Protein AF-A0A942A6V2-F1 (afdb_monomer)

pLDDT: mean 97.53, std 2.37, range [85.69, 98.75]

Solvent-accessible surface area (backbone atoms only — not comparable to full-atom values): 3143 Å² total; per-residue (Å²): 117,55,71,68,54,44,48,69,69,41,46,62,60,22,43,54,50,14,69,77,69,77,43,65,29,68,56,53,41,51,48,33,32,61,70,13,61,44,58,66,32,64,49,29,68,78,64,71,36,44,72,75,77,79,135

Sequence (55 aa):
MLKQEFIKQYLFPAQKAGECFGINPVVILAQSAIETGWGESTLAKEHNNFFGITA

Structure (mmCIF, N/CA/C/O backbone):
data_AF-A0A942A6V2-F1
#
_entry.id   AF-A0A942A6V2-F1
#
loop_
_atom_site.group_PDB
_atom_site.id
_atom_site.type_symbol
_atom_site.label_atom_id
_atom_site.label_alt_id
_atom_site.label_comp_id
_atom_site.label_asym_id
_atom_site.label_entity_id
_atom_site.label_seq_id
_atom_site.pdbx_PDB_ins_code
_atom_site.Cartn_x
_atom_site.Cartn_y
_atom_site.Cartn_z
_atom_site.occupancy
_atom_site.B_iso_or_equiv
_atom_site.auth_seq_id
_atom_site.auth_comp_id
_atom_site.auth_asym_id
_atom_site.auth_atom_id
_atom_site.pdbx_PDB_model_num
ATOM 1 N N . MET A 1 1 ? 10.212 3.220 3.553 1.00 85.69 1 MET A N 1
ATOM 2 C CA . MET A 1 1 ? 9.082 3.660 4.383 1.00 85.69 1 MET A CA 1
ATOM 3 C C . MET A 1 1 ? 9.006 2.745 5.589 1.00 85.69 1 MET A C 1
ATOM 5 O O . MET A 1 1 ? 9.206 1.539 5.444 1.00 85.69 1 MET A O 1
ATOM 9 N N . LEU A 1 2 ? 8.757 3.277 6.784 1.00 95.31 2 LEU A N 1
ATOM 10 C CA . LEU A 1 2 ? 8.482 2.429 7.943 1.00 95.31 2 LEU A CA 1
ATOM 11 C C . LEU A 1 2 ? 7.071 1.834 7.828 1.00 95.31 2 LEU A C 1
ATOM 13 O O . LEU A 1 2 ? 6.134 2.499 7.397 1.00 95.31 2 LEU A O 1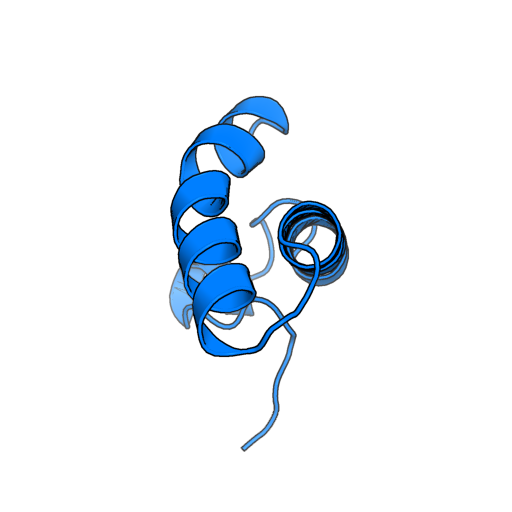
ATOM 17 N N . LYS A 1 3 ? 6.878 0.593 8.286 1.00 97.38 3 LYS A N 1
ATOM 18 C CA . LYS A 1 3 ? 5.581 -0.113 8.188 1.00 97.38 3 LYS A CA 1
ATOM 19 C C . LYS A 1 3 ? 4.413 0.681 8.792 1.00 97.38 3 LYS A C 1
ATOM 21 O O . LYS A 1 3 ? 3.315 0.695 8.249 1.00 97.38 3 LYS A O 1
ATOM 26 N N . GLN A 1 4 ? 4.656 1.371 9.908 1.00 97.56 4 GLN A N 1
ATOM 27 C CA . GLN A 1 4 ? 3.651 2.222 10.553 1.00 97.56 4 GLN A CA 1
ATOM 28 C C . GLN A 1 4 ? 3.313 3.475 9.740 1.00 97.56 4 GLN A C 1
ATOM 30 O O . GLN A 1 4 ? 2.174 3.931 9.797 1.00 97.56 4 GLN A O 1
ATOM 35 N N . GLU A 1 5 ? 4.268 4.034 8.997 1.00 97.69 5 GLU A N 1
ATOM 36 C CA . GLU A 1 5 ? 4.022 5.181 8.117 1.00 97.69 5 GLU A CA 1
ATOM 37 C C . GLU A 1 5 ? 3.135 4.765 6.946 1.00 97.69 5 GLU A C 1
ATOM 39 O O . GLU A 1 5 ? 2.154 5.448 6.668 1.00 97.69 5 GLU A O 1
ATOM 44 N N . PHE A 1 6 ? 3.393 3.589 6.360 1.00 98.25 6 PHE A N 1
ATOM 45 C CA . PHE A 1 6 ? 2.552 3.019 5.305 1.00 98.25 6 PHE A CA 1
ATOM 46 C C . PHE A 1 6 ? 1.102 2.869 5.767 1.00 98.25 6 PHE A C 1
ATOM 48 O O . PHE A 1 6 ? 0.176 3.345 5.114 1.00 98.25 6 PHE A O 1
ATOM 55 N N . ILE A 1 7 ? 0.903 2.258 6.938 1.00 98.38 7 ILE A N 1
ATOM 56 C CA . ILE A 1 7 ? -0.433 2.071 7.511 1.00 98.38 7 ILE A CA 1
ATOM 57 C C . ILE A 1 7 ? -1.115 3.424 7.726 1.00 98.38 7 ILE A C 1
ATOM 59 O O . ILE A 1 7 ? -2.251 3.604 7.298 1.00 98.38 7 ILE A O 1
ATOM 63 N N . LYS A 1 8 ? -0.432 4.394 8.347 1.00 98.19 8 LYS A N 1
ATOM 64 C CA . LYS A 1 8 ? -1.001 5.729 8.596 1.00 98.19 8 LYS A CA 1
ATOM 65 C C . LYS A 1 8 ? -1.381 6.448 7.302 1.00 98.19 8 LYS A C 1
ATOM 67 O O . LYS A 1 8 ? -2.428 7.084 7.257 1.00 98.19 8 LYS A O 1
ATOM 72 N N . GLN A 1 9 ? -0.550 6.339 6.269 1.00 97.75 9 GLN A N 1
ATOM 73 C CA . GLN A 1 9 ? -0.759 7.012 4.992 1.00 97.75 9 GLN A CA 1
ATOM 74 C C . GLN A 1 9 ? -1.909 6.390 4.187 1.00 97.75 9 GLN A C 1
ATOM 76 O O . GLN A 1 9 ? -2.720 7.119 3.617 1.00 97.75 9 GLN A O 1
ATOM 81 N N . TYR A 1 10 ? -2.005 5.058 4.154 1.00 98.38 10 TYR A N 1
ATOM 82 C CA . TYR A 1 10 ? -2.918 4.354 3.247 1.00 98.38 10 TYR A CA 1
ATOM 83 C C . TYR A 1 10 ? -4.181 3.788 3.910 1.00 98.38 10 TYR A C 1
ATOM 85 O O . TYR A 1 10 ? -5.067 3.308 3.200 1.00 98.38 10 TYR A O 1
ATOM 93 N N . LEU A 1 11 ? -4.334 3.902 5.236 1.00 98.38 11 LEU A N 1
ATOM 94 C CA . LEU A 1 11 ? -5.554 3.478 5.933 1.00 98.38 11 LEU A CA 1
ATOM 95 C C . LEU A 1 11 ? -6.799 4.220 5.433 1.00 98.38 11 LEU A C 1
ATOM 97 O O . LEU A 1 11 ? -7.809 3.581 5.151 1.00 98.38 11 LEU A O 1
ATOM 101 N N . PHE A 1 12 ? -6.734 5.545 5.290 1.00 98.44 12 PHE A N 1
ATOM 102 C CA . PHE A 1 12 ? -7.889 6.329 4.847 1.00 98.44 12 PHE A CA 1
ATOM 103 C C . PHE A 1 12 ? -8.325 5.982 3.405 1.00 98.44 12 PHE A C 1
ATOM 105 O O . PHE A 1 12 ? -9.503 5.676 3.208 1.00 98.44 12 PHE A O 1
ATOM 112 N N . PRO A 1 13 ? -7.423 5.919 2.400 1.00 98.12 13 PRO A N 1
ATOM 113 C CA . PRO A 1 13 ? -7.766 5.410 1.070 1.00 98.12 13 PRO A CA 1
ATOM 114 C C . PRO A 1 13 ? -8.372 4.000 1.085 1.00 98.12 13 PRO A C 1
ATOM 116 O O . PRO A 1 13 ? -9.379 3.761 0.417 1.00 98.12 13 PRO A O 1
ATOM 119 N N . ALA A 1 14 ? -7.811 3.080 1.878 1.00 98.62 14 ALA A N 1
ATOM 120 C CA . ALA A 1 14 ? -8.336 1.722 2.000 1.00 98.62 14 ALA A CA 1
ATOM 121 C C . ALA A 1 14 ? -9.750 1.703 2.608 1.00 98.62 14 ALA A C 1
ATOM 123 O O . ALA A 1 14 ? -10.604 0.956 2.137 1.00 98.62 14 ALA A O 1
ATOM 124 N N . GLN A 1 15 ? -10.031 2.558 3.598 1.00 98.69 15 GLN A N 1
ATOM 125 C CA . GLN A 1 15 ? -11.375 2.743 4.160 1.00 98.69 15 GLN A CA 1
ATOM 126 C C . GLN A 1 15 ? -12.368 3.262 3.121 1.00 98.69 15 GLN A C 1
ATOM 128 O O . GLN A 1 15 ? -13.458 2.707 3.004 1.00 98.69 15 GLN A O 1
ATOM 133 N N . LYS A 1 16 ? -11.987 4.273 2.330 1.00 98.69 16 LYS A N 1
ATOM 134 C CA . LYS A 1 16 ? -12.844 4.806 1.259 1.00 98.69 16 LYS A CA 1
ATOM 135 C C . LYS A 1 16 ? -13.139 3.759 0.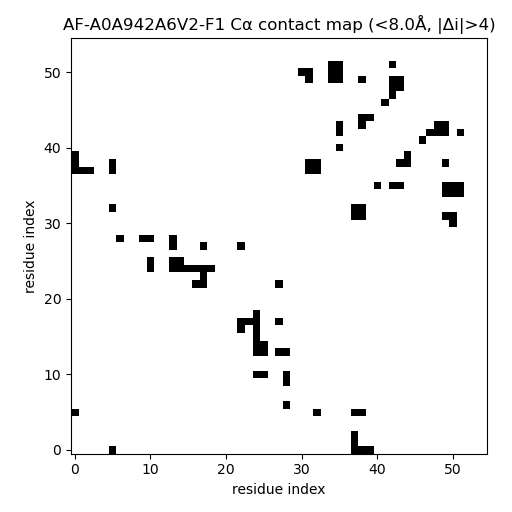183 1.00 98.69 16 LYS A C 1
ATOM 137 O O . LYS A 1 16 ? -14.283 3.652 -0.250 1.00 98.69 16 LYS A O 1
ATOM 142 N N . ALA A 1 17 ? -12.144 2.968 -0.217 1.00 98.25 17 ALA A N 1
ATOM 143 C CA . ALA A 1 17 ? -12.347 1.862 -1.151 1.00 98.25 17 ALA A CA 1
ATOM 144 C C . ALA A 1 17 ? -13.253 0.776 -0.547 1.00 98.25 17 ALA A C 1
ATOM 146 O O . ALA A 1 17 ? -14.184 0.312 -1.202 1.00 98.25 17 ALA A O 1
ATOM 147 N N . GLY A 1 18 ? -13.030 0.415 0.718 1.00 98.56 18 GLY A N 1
ATOM 148 C CA . GLY A 1 18 ? -13.855 -0.566 1.416 1.00 98.56 18 GLY A CA 1
ATOM 149 C C . GLY A 1 18 ? -15.322 -0.147 1.533 1.00 98.56 18 GLY A C 1
ATOM 150 O O . GLY A 1 18 ? -16.206 -0.952 1.255 1.00 98.56 18 GLY A O 1
ATOM 151 N N . GLU A 1 19 ? -15.583 1.122 1.860 1.00 98.56 19 GLU A N 1
ATOM 152 C CA . GLU A 1 19 ? -16.930 1.711 1.889 1.00 98.56 19 GLU A CA 1
ATOM 153 C C . GLU A 1 19 ? -17.595 1.686 0.505 1.00 98.56 19 GLU A C 1
ATOM 155 O O . GLU A 1 19 ? -18.758 1.312 0.385 1.00 98.56 19 GLU A O 1
ATOM 160 N N . CYS A 1 20 ? -16.854 2.047 -0.547 1.00 98.56 20 CYS A N 1
ATOM 161 C CA . CYS A 1 20 ? -17.398 2.132 -1.902 1.00 98.56 20 CYS A CA 1
ATOM 162 C C . CYS A 1 20 ? -17.733 0.760 -2.506 1.00 98.56 20 CYS A C 1
ATOM 164 O O . CYS A 1 20 ? -18.687 0.646 -3.273 1.00 98.56 20 CYS A O 1
ATOM 166 N N . PHE A 1 21 ? -16.934 -0.264 -2.198 1.00 97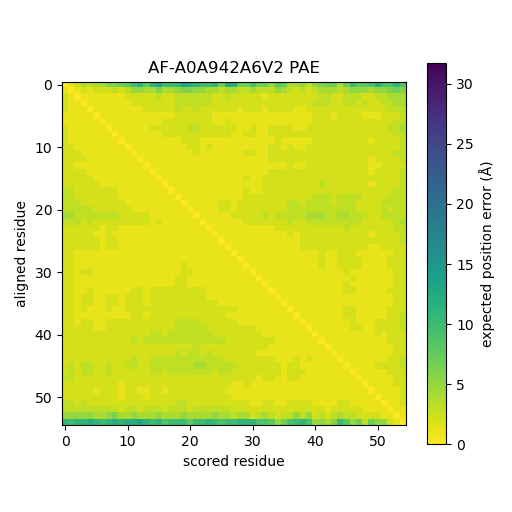.81 21 PHE A N 1
ATOM 167 C CA . PHE A 1 21 ? -17.002 -1.565 -2.874 1.00 97.81 21 PHE A CA 1
ATOM 168 C C . PHE A 1 21 ? -17.436 -2.721 -1.962 1.00 97.81 21 PHE A C 1
ATOM 170 O O . PHE A 1 21 ? -17.521 -3.856 -2.423 1.00 97.81 21 PHE A O 1
ATOM 177 N N . GLY A 1 22 ? -17.712 -2.465 -0.679 1.00 97.94 22 GLY A N 1
ATOM 178 C CA . GLY A 1 22 ? -18.112 -3.500 0.281 1.00 97.94 22 GLY A CA 1
ATOM 179 C C . GLY A 1 22 ? -16.992 -4.488 0.629 1.00 97.94 22 GLY A C 1
ATOM 180 O O . GLY A 1 22 ? -17.262 -5.642 0.957 1.00 97.94 22 GLY A O 1
ATOM 181 N N . ILE A 1 23 ? -15.732 -4.055 0.541 1.00 97.81 23 ILE A N 1
ATOM 182 C CA . ILE A 1 23 ? -14.544 -4.885 0.793 1.00 97.81 23 ILE A CA 1
ATOM 183 C C . ILE A 1 23 ? -13.941 -4.502 2.149 1.00 97.81 23 ILE A C 1
ATOM 185 O O . ILE A 1 23 ? -13.916 -3.332 2.524 1.00 97.81 23 ILE A O 1
ATOM 189 N N . ASN A 1 24 ? -13.418 -5.473 2.902 1.00 98.44 24 ASN A N 1
ATOM 190 C CA . ASN A 1 24 ? -12.776 -5.185 4.184 1.00 98.44 24 ASN A CA 1
ATOM 191 C C . ASN A 1 24 ? -11.534 -4.280 3.985 1.00 98.44 24 ASN A C 1
ATOM 193 O O . ASN A 1 24 ? -10.559 -4.718 3.368 1.00 98.44 24 ASN A O 1
ATOM 197 N N . PRO A 1 25 ? -11.508 -3.057 4.548 1.00 98.44 25 PRO A N 1
ATOM 198 C CA . PRO A 1 25 ? -10.419 -2.108 4.324 1.00 98.44 25 PRO A CA 1
ATOM 199 C C . PRO A 1 25 ? -9.076 -2.571 4.899 1.00 98.44 25 PRO A C 1
ATOM 201 O O . PRO A 1 25 ? -8.026 -2.218 4.365 1.00 98.44 25 PRO A O 1
ATOM 204 N N . VAL A 1 26 ? -9.081 -3.403 5.946 1.00 98.44 26 VAL A N 1
ATOM 205 C CA . VAL A 1 26 ? -7.852 -3.997 6.494 1.00 98.44 26 VAL A CA 1
ATOM 206 C C . VAL A 1 26 ? -7.229 -4.965 5.489 1.00 98.44 26 VAL A C 1
ATOM 208 O O . VAL A 1 26 ? -6.010 -4.998 5.357 1.00 98.44 26 VAL A O 1
ATOM 211 N N . VAL A 1 27 ? -8.052 -5.709 4.742 1.00 98.56 27 VAL A N 1
ATOM 212 C CA . VAL A 1 27 ? -7.572 -6.623 3.695 1.00 98.56 27 VAL A CA 1
ATOM 213 C C . VAL A 1 27 ? -6.988 -5.835 2.525 1.00 98.56 27 VAL A C 1
ATOM 215 O O . VAL A 1 27 ? -5.878 -6.143 2.103 1.00 98.56 27 VAL A O 1
ATOM 218 N N .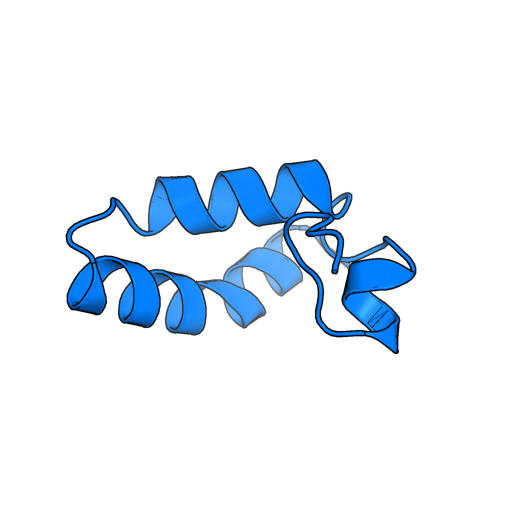 ILE A 1 28 ? -7.662 -4.773 2.067 1.00 98.75 28 ILE A N 1
ATOM 219 C CA . ILE A 1 28 ? -7.152 -3.886 1.002 1.00 98.75 28 ILE A CA 1
ATOM 220 C C . ILE A 1 28 ? -5.780 -3.318 1.382 1.00 98.75 28 ILE A C 1
ATOM 222 O O . ILE A 1 28 ? -4.839 -3.379 0.591 1.00 98.75 28 ILE A O 1
ATOM 226 N N . LEU A 1 29 ? -5.659 -2.789 2.605 1.00 98.62 29 LEU A N 1
ATOM 227 C CA . LEU A 1 29 ? -4.414 -2.211 3.107 1.00 98.62 29 LEU A CA 1
ATOM 228 C C . LEU A 1 29 ? -3.303 -3.259 3.253 1.00 98.62 29 LEU A C 1
ATOM 230 O O . LEU A 1 29 ? -2.149 -2.987 2.929 1.00 98.62 29 LEU A O 1
ATOM 234 N N . ALA A 1 30 ? -3.633 -4.452 3.752 1.00 98.62 30 ALA A N 1
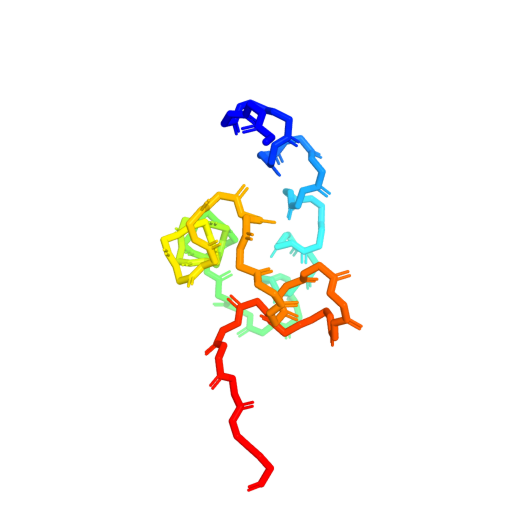ATOM 235 C CA . ALA A 1 30 ? -2.664 -5.531 3.908 1.00 98.62 30 ALA A CA 1
ATOM 236 C C . ALA A 1 30 ? -2.160 -6.040 2.551 1.00 98.62 30 ALA A C 1
ATOM 238 O O . ALA A 1 30 ? -0.957 -6.235 2.384 1.00 98.62 30 ALA A O 1
ATOM 239 N N . GLN A 1 31 ? -3.054 -6.213 1.575 1.00 98.69 31 GLN A N 1
ATOM 240 C CA . GLN A 1 31 ? -2.671 -6.637 0.230 1.00 98.69 31 GLN A CA 1
ATOM 241 C C . GLN A 1 31 ? -1.812 -5.579 -0.459 1.00 98.69 31 GLN A C 1
ATOM 243 O O . GLN A 1 31 ? -0.738 -5.915 -0.947 1.00 98.69 31 GLN A O 1
ATOM 248 N N . SER A 1 32 ? -2.197 -4.299 -0.414 1.00 98.56 32 SER A N 1
ATOM 249 C CA . SER A 1 32 ? -1.373 -3.240 -1.008 1.00 98.56 32 SER A CA 1
ATOM 250 C C . SER A 1 32 ? 0.008 -3.141 -0.351 1.00 98.56 32 SER A C 1
ATOM 252 O O . SER A 1 32 ? 0.999 -2.913 -1.043 1.00 98.56 32 SER A O 1
ATOM 254 N N . ALA A 1 33 ? 0.122 -3.371 0.962 1.00 98.50 33 ALA A N 1
ATOM 255 C CA . ALA A 1 33 ? 1.418 -3.437 1.638 1.00 98.50 33 ALA A CA 1
ATOM 256 C C . ALA A 1 33 ? 2.291 -4.595 1.124 1.00 98.50 33 ALA A C 1
ATOM 258 O O . ALA A 1 33 ? 3.498 -4.419 0.972 1.00 98.50 33 ALA A O 1
ATOM 259 N N . ILE A 1 34 ? 1.710 -5.766 0.855 1.00 98.50 34 ILE A N 1
ATOM 260 C CA . ILE A 1 34 ? 2.447 -6.931 0.344 1.00 98.50 34 ILE A CA 1
ATOM 261 C C . ILE A 1 34 ? 2.896 -6.692 -1.101 1.00 98.50 34 ILE A C 1
ATOM 263 O O . ILE A 1 34 ? 4.092 -6.777 -1.377 1.00 98.50 34 ILE A O 1
ATOM 267 N N . GLU A 1 35 ? 1.971 -6.324 -1.989 1.00 98.50 35 GLU A N 1
ATOM 268 C CA . GLU A 1 35 ? 2.234 -6.162 -3.429 1.00 98.50 35 GLU A CA 1
ATOM 269 C C . GLU A 1 35 ? 3.255 -5.057 -3.724 1.00 98.50 35 GLU A C 1
ATOM 271 O O . GLU A 1 35 ? 4.072 -5.158 -4.636 1.00 98.50 35 GLU A O 1
ATOM 276 N N . THR A 1 36 ? 3.253 -3.995 -2.917 1.00 98.38 36 THR A N 1
ATOM 277 C CA . THR A 1 36 ? 4.183 -2.871 -3.098 1.00 98.38 36 THR A CA 1
ATOM 278 C C . THR A 1 36 ? 5.485 -3.011 -2.322 1.00 98.38 36 THR A C 1
ATOM 280 O O . THR A 1 36 ? 6.349 -2.137 -2.440 1.00 98.38 36 THR A O 1
ATOM 283 N N . GLY A 1 37 ? 5.630 -4.043 -1.484 1.00 98.00 37 GLY A N 1
ATOM 284 C CA . GLY A 1 37 ? 6.742 -4.142 -0.539 1.00 98.00 37 GLY A CA 1
ATOM 285 C C . GLY A 1 37 ? 6.771 -2.969 0.447 1.00 98.00 37 GLY A C 1
ATOM 286 O O . GLY A 1 37 ? 7.803 -2.329 0.613 1.00 98.00 37 GLY A O 1
ATOM 287 N N . TRP A 1 38 ? 5.639 -2.670 1.087 1.00 98.00 38 TRP A N 1
ATOM 288 C CA . TRP A 1 38 ? 5.438 -1.531 1.995 1.00 98.00 38 TRP A CA 1
ATOM 289 C C . TRP A 1 38 ? 5.634 -0.165 1.323 1.00 98.00 38 TRP A C 1
ATOM 291 O O . TRP A 1 38 ? 6.182 0.761 1.920 1.00 98.00 38 TRP A O 1
ATOM 301 N N . GLY A 1 39 ? 5.169 -0.032 0.080 1.00 97.31 39 GLY A N 1
ATOM 302 C CA . GLY A 1 39 ? 5.254 1.200 -0.707 1.00 97.31 39 GLY A CA 1
ATOM 303 C C . GLY A 1 39 ? 6.614 1.428 -1.366 1.00 97.31 39 GLY A C 1
ATOM 304 O O . GLY A 1 39 ? 6.866 2.518 -1.871 1.00 97.31 39 GLY A O 1
ATOM 305 N N . GLU A 1 40 ? 7.502 0.430 -1.365 1.00 97.56 40 GLU A N 1
ATOM 306 C CA . GLU A 1 40 ? 8.862 0.579 -1.885 1.00 97.56 40 GLU A CA 1
ATOM 307 C C . GLU A 1 40 ? 9.000 0.330 -3.389 1.00 97.56 40 GLU A C 1
ATOM 309 O O . GLU 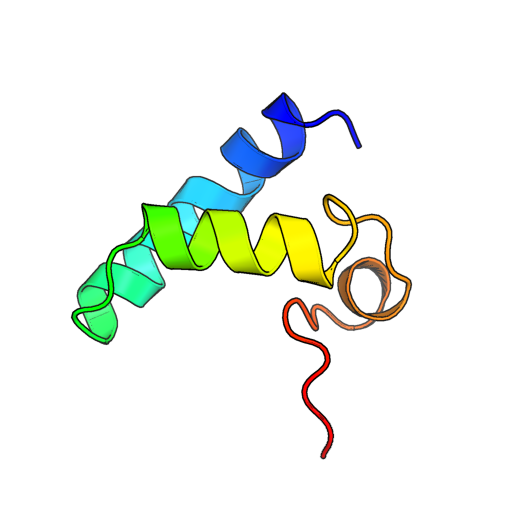A 1 40 ? 9.968 0.815 -3.982 1.00 97.56 40 GLU A O 1
ATOM 314 N N . SER A 1 41 ? 8.044 -0.371 -4.005 1.00 98.00 41 SER A N 1
ATOM 315 C CA . SER A 1 41 ? 8.054 -0.656 -5.444 1.00 98.00 41 SER A CA 1
ATOM 316 C C . SER A 1 41 ? 8.054 0.620 -6.298 1.00 98.00 41 SER A C 1
ATOM 318 O O . SER A 1 41 ? 7.383 1.603 -5.974 1.00 98.00 41 SER A O 1
ATOM 320 N N . THR A 1 42 ? 8.754 0.579 -7.436 1.00 98.06 42 THR A N 1
ATOM 321 C CA . THR A 1 42 ? 8.757 1.658 -8.440 1.00 98.06 42 THR A CA 1
ATOM 322 C C . THR A 1 42 ? 7.341 1.982 -8.918 1.00 98.06 4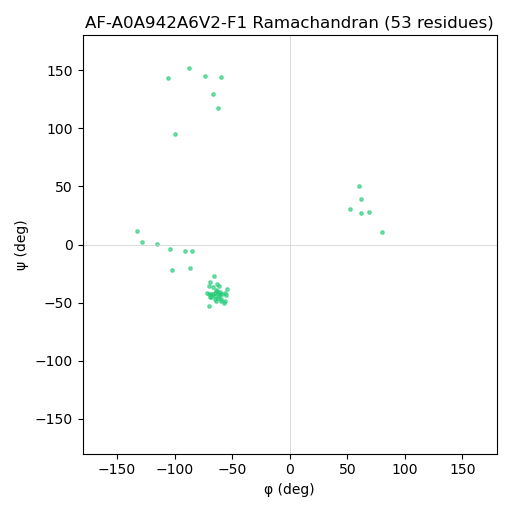2 THR A C 1
ATOM 324 O O . THR A 1 42 ? 6.966 3.147 -8.991 1.00 98.06 42 THR A O 1
ATOM 327 N N . LEU A 1 43 ? 6.511 0.957 -9.146 1.00 98.06 43 LEU A N 1
ATOM 328 C CA . LEU A 1 43 ? 5.114 1.115 -9.559 1.00 98.06 43 LEU A CA 1
ATOM 329 C C . LEU A 1 43 ? 4.282 1.924 -8.553 1.00 98.06 43 LEU A C 1
ATOM 331 O O . LEU A 1 43 ? 3.522 2.807 -8.953 1.00 98.06 43 LEU A O 1
ATOM 335 N N . ALA A 1 44 ? 4.452 1.681 -7.254 1.00 97.50 44 ALA A N 1
ATOM 336 C CA . ALA A 1 44 ? 3.760 2.457 -6.230 1.00 97.50 44 ALA A CA 1
ATOM 337 C C . ALA A 1 44 ? 4.280 3.901 -6.156 1.00 97.50 44 ALA A C 1
ATOM 339 O O . ALA A 1 44 ? 3.479 4.832 -6.111 1.00 97.50 44 ALA A O 1
ATOM 340 N N . LYS A 1 45 ? 5.606 4.091 -6.173 1.00 96.12 45 LYS A N 1
ATOM 341 C CA . LYS A 1 45 ? 6.250 5.405 -5.993 1.00 96.12 45 LYS A CA 1
ATOM 342 C C . LYS A 1 45 ? 6.052 6.354 -7.168 1.00 96.12 45 LYS A C 1
ATOM 344 O O . LYS A 1 45 ? 5.823 7.540 -6.960 1.00 96.12 45 LYS A O 1
ATOM 349 N N . GLU A 1 46 ? 6.181 5.840 -8.384 1.00 97.62 46 GLU A N 1
ATOM 350 C CA . GLU A 1 46 ? 6.245 6.663 -9.596 1.00 97.62 46 GLU A CA 1
ATOM 351 C C . GLU A 1 46 ? 4.919 6.674 -10.359 1.00 97.62 46 GLU A C 1
ATOM 353 O O . GLU A 1 46 ? 4.644 7.607 -11.112 1.00 97.62 46 GLU A O 1
ATOM 358 N N . HIS A 1 47 ? 4.070 5.663 -10.144 1.00 97.00 47 HIS A N 1
ATOM 359 C CA . HIS A 1 47 ? 2.855 5.467 -10.937 1.00 97.00 47 HIS A CA 1
ATOM 360 C C . HIS A 1 47 ? 1.580 5.303 -10.104 1.00 97.00 47 HIS A C 1
ATOM 362 O O . HIS A 1 47 ? 0.513 5.108 -10.680 1.00 97.00 47 HIS A O 1
ATOM 368 N N . ASN A 1 48 ? 1.655 5.388 -8.769 1.00 96.50 48 ASN A N 1
ATOM 369 C CA . ASN A 1 48 ? 0.523 5.143 -7.866 1.00 96.50 48 ASN A CA 1
ATOM 370 C C . ASN A 1 48 ? -0.173 3.792 -8.123 1.00 96.50 48 ASN A C 1
ATOM 372 O O . ASN A 1 48 ? -1.377 3.646 -7.905 1.00 96.50 48 ASN A O 1
ATOM 376 N N . ASN A 1 49 ? 0.580 2.796 -8.593 1.00 98.06 49 ASN A N 1
ATOM 377 C CA . ASN A 1 49 ? 0.064 1.468 -8.879 1.00 98.06 49 ASN A CA 1
ATOM 378 C C . ASN A 1 49 ? 0.402 0.526 -7.719 1.00 98.06 49 ASN A C 1
ATOM 380 O O . ASN A 1 49 ? 1.491 -0.041 -7.641 1.00 98.06 49 ASN A O 1
ATOM 384 N N . PHE A 1 50 ? -0.556 0.390 -6.803 1.00 98.06 50 PHE A N 1
ATOM 385 C CA . PHE A 1 50 ? -0.404 -0.357 -5.551 1.00 98.06 50 PHE A CA 1
ATOM 386 C C . PHE A 1 50 ? -0.665 -1.861 -5.675 1.00 98.06 50 PHE A C 1
ATOM 388 O O . PHE A 1 50 ? -0.498 -2.590 -4.702 1.00 98.06 50 PHE A O 1
ATOM 395 N N . PHE A 1 51 ? -1.099 -2.314 -6.849 1.00 98.19 51 PHE A N 1
ATOM 396 C CA . PHE A 1 51 ? -1.547 -3.691 -7.069 1.00 98.19 51 PHE A CA 1
ATOM 397 C C . PHE A 1 51 ? -0.935 -4.313 -8.330 1.00 98.19 51 PHE A C 1
ATOM 399 O O . PHE A 1 51 ? -1.398 -5.352 -8.785 1.00 98.19 51 PHE A O 1
ATOM 406 N N . GLY A 1 52 ? 0.075 -3.668 -8.924 1.00 97.31 52 GLY A N 1
ATOM 407 C CA . GLY A 1 52 ? 0.751 -4.177 -10.119 1.00 97.31 52 GLY A CA 1
ATOM 408 C C . GLY A 1 52 ? -0.163 -4.327 -11.338 1.00 97.31 52 GLY A C 1
ATOM 409 O O . GL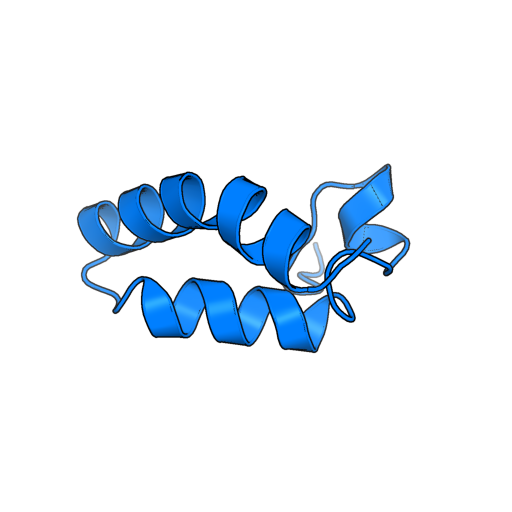Y A 1 52 ? 0.0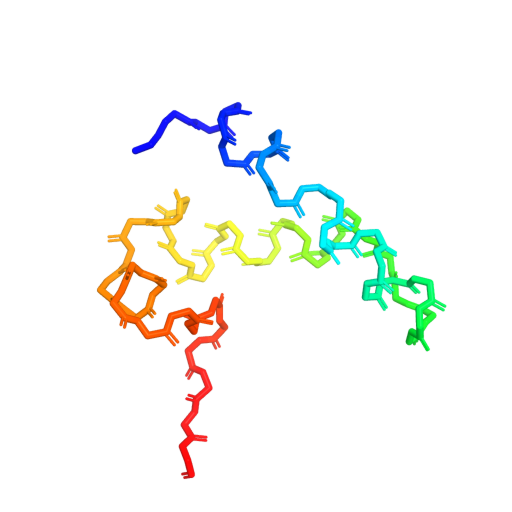94 -5.177 -12.185 1.00 97.31 52 GLY A O 1
ATOM 410 N N . ILE A 1 53 ? -1.236 -3.533 -11.433 1.00 97.50 53 ILE A N 1
ATOM 411 C CA . ILE A 1 53 ? -2.229 -3.657 -12.507 1.00 97.50 53 ILE A CA 1
ATOM 412 C C . ILE A 1 53 ? -1.601 -3.280 -13.849 1.00 97.50 53 ILE A C 1
ATOM 414 O O . ILE A 1 53 ? -0.988 -2.218 -13.975 1.00 97.50 53 ILE A O 1
ATOM 418 N N . THR A 1 54 ? -1.762 -4.149 -14.842 1.00 95.19 54 THR A N 1
ATOM 419 C CA . THR A 1 54 ? -1.353 -3.922 -16.231 1.00 95.19 54 THR A CA 1
ATOM 420 C C . THR A 1 54 ? -2.459 -3.214 -17.017 1.00 95.19 54 THR A C 1
ATOM 422 O O . THR A 1 54 ? -3.633 -3.370 -16.685 1.00 95.19 54 THR A O 1
ATOM 425 N N . ALA A 1 55 ? -2.085 -2.445 -18.046 1.00 86.31 55 ALA A N 1
ATOM 426 C CA . ALA A 1 55 ? -3.027 -1.816 -18.979 1.00 86.31 55 ALA A CA 1
ATOM 427 C C . ALA A 1 55 ? -3.646 -2.824 -19.959 1.00 86.31 55 ALA A C 1
ATOM 429 O O . ALA A 1 55 ? -2.946 -3.806 -20.304 1.00 86.31 55 ALA A O 1
#

Foldseek 3Di:
DDLVVLCVVCLVVLVVVCVVPVHDSVVVSVQLCVQCVSQVRPCCVPPVRSNPDDD

Radius of gyration: 10.79 Å; Cα contacts (8 Å, |Δi|>4): 56; chains: 1; bounding box: 27×14×30 Å

Mean predicted aligned error: 1.92 Å

Secondary structure (DSSP, 8-state):
--HHHHHHHHHHHHHHHHHHHT--HHHHHHHHHHHTTTTTSHHHHHH--SS----

Nearest PDB structures (foldseek):
  3fi7-assembly1_A  TM=9.394E-01  e=3.464E-02  Listeria monocytogenes EGD-e
  4qdn-assembly1_A  TM=9.036E-01  e=4.163E-02  Thermotoga maritima MSB8
  4kt3-assembly1_A  TM=9.209E-01  e=1.255E-01  Pseudomonas protegens Pf-5
  3gxr-assembly2_B  TM=8.292E-01  e=2.383E+00  Gadus morhua
  3gxr-assembly3_C  TM=8.536E-01  e=3.442E+00  Gadus morhua